Protein AF-A0A933FZ50-F1 (afdb_monomer_lite)

Foldseek 3Di:
DVVVLVVVVVVCVVPVLDDDDDADDADDDDDPDPQVVVLVVVPDDDDPDPVVCVDPVNVCCVLRVDHSGPVDDPVNVLLVVLSVLLSCLLRPDPVPPLDDPVSNVVSNVLSVCCSVVVPSPPSPVSVVSCVVSVRDDCSRPPD

Sequence (143 aa):
LEQDIQYIKKIKQINPDSEIILYVYSPVFFEDAQLFEAAKAHGFSYPKTLDEWLEPHWLKHDLRKKPVTPWLKLKHIKRIKDFERVLNAYFPTNSDLKLTSRHKCIMKLLSYWRYKLSIYLAPYEIALYHRYIRYRQPEIEGF

Secondary structure (DSSP, 8-state):
-HHHHHHHHHHHHH-TT------PPPP---TT-HHHHHHHHTT----SSHHHHTSHHHHHHHTTSS---TTS-HHHHHHHHHHHHHHHHHS--SS-TT--HHHHHHHHHHHHHHHHHT--S--HHHHHHHHHTT---HHHH--

pLDDT: mean 85.75, std 9.67, range [54.53, 97.0]

Radius of gyration: 17.35 Å; chains: 1; bounding box: 34×33×49 Å

Structure (mmCIF, N/CA/C/O backbone):
data_AF-A0A933FZ50-F1
#
_entry.id   AF-A0A933FZ50-F1
#
loop_
_atom_site.group_PDB
_atom_site.id
_atom_site.type_symbol
_atom_site.label_atom_id
_atom_site.label_alt_id
_atom_site.label_comp_id
_atom_site.label_asym_id
_atom_site.label_entity_id
_atom_site.label_seq_id
_atom_site.pdbx_PDB_ins_code
_atom_site.Cartn_x
_atom_site.Cartn_y
_atom_site.Cartn_z
_atom_site.occupancy
_atom_site.B_iso_or_equiv
_atom_site.auth_seq_id
_atom_site.auth_comp_id
_atom_site.auth_asym_id
_atom_site.auth_atom_id
_atom_site.pdbx_PDB_model_num
ATOM 1 N N . LEU A 1 1 ? -1.258 11.790 -7.442 1.00 87.88 1 LEU A N 1
ATOM 2 C CA . LEU A 1 1 ? -0.845 11.111 -6.191 1.00 87.88 1 LEU A CA 1
ATOM 3 C C . LEU A 1 1 ? -1.624 11.584 -4.970 1.00 87.88 1 LEU A C 1
ATOM 5 O O . LEU A 1 1 ? -2.366 10.789 -4.422 1.00 87.88 1 LEU A O 1
ATOM 9 N N . GLU A 1 2 ? -1.474 12.829 -4.500 1.00 90.94 2 GLU A N 1
ATOM 10 C CA . GLU A 1 2 ? -2.198 13.262 -3.283 1.00 90.94 2 GLU A CA 1
ATOM 11 C C . GLU A 1 2 ? -3.726 13.264 -3.485 1.00 90.94 2 GLU A C 1
ATOM 13 O O . GLU A 1 2 ? -4.459 12.830 -2.601 1.00 90.94 2 GLU A O 1
ATOM 18 N N . GLN A 1 3 ? -4.199 13.637 -4.679 1.00 93.75 3 GLN A N 1
ATOM 19 C CA . GLN A 1 3 ? -5.605 13.480 -5.075 1.00 93.75 3 GLN A CA 1
ATOM 20 C C . GLN A 1 3 ? -6.061 12.011 -5.019 1.00 93.75 3 GLN A C 1
ATOM 22 O O . GLN A 1 3 ? -7.113 11.726 -4.455 1.00 93.75 3 GLN A O 1
ATOM 27 N N . ASP A 1 4 ? -5.248 11.073 -5.517 1.00 93.38 4 ASP A N 1
ATOM 28 C CA . ASP A 1 4 ? -5.554 9.634 -5.484 1.00 93.38 4 ASP A CA 1
ATOM 29 C C . ASP A 1 4 ? -5.629 9.110 -4.044 1.00 93.38 4 ASP A C 1
ATOM 31 O O . ASP A 1 4 ? -6.553 8.387 -3.684 1.00 93.38 4 ASP A O 1
ATOM 35 N N . ILE A 1 5 ? -4.698 9.532 -3.180 1.00 94.69 5 ILE A N 1
ATOM 36 C CA . ILE A 1 5 ? -4.713 9.202 -1.749 1.00 94.69 5 ILE A CA 1
ATOM 37 C C . ILE A 1 5 ? -5.996 9.725 -1.092 1.00 94.69 5 ILE A C 1
ATOM 39 O O . ILE A 1 5 ? -6.646 8.995 -0.344 1.00 94.69 5 ILE A O 1
ATOM 43 N N . GLN A 1 6 ? -6.387 10.973 -1.362 1.00 95.69 6 GLN A N 1
ATOM 44 C CA . GLN A 1 6 ? -7.631 11.541 -0.836 1.00 95.69 6 GLN A CA 1
ATOM 45 C C . GLN A 1 6 ? -8.861 10.783 -1.342 1.00 95.69 6 GLN A C 1
ATOM 47 O O . GLN A 1 6 ? -9.773 10.510 -0.560 1.00 95.69 6 GLN A O 1
ATOM 52 N N . TYR A 1 7 ? -8.865 10.397 -2.616 1.00 96.19 7 TYR A N 1
ATOM 53 C CA . TYR A 1 7 ? -9.927 9.591 -3.201 1.00 96.19 7 TYR A CA 1
ATOM 54 C C . TYR A 1 7 ? -10.037 8.224 -2.516 1.00 96.19 7 TYR A C 1
ATOM 56 O O . TYR A 1 7 ? -11.121 7.850 -2.075 1.00 96.19 7 TYR A O 1
ATOM 64 N N . ILE A 1 8 ? -8.918 7.527 -2.300 1.00 96.00 8 ILE A N 1
ATOM 65 C CA . ILE A 1 8 ? -8.886 6.257 -1.558 1.00 96.00 8 ILE A CA 1
ATOM 66 C C . ILE A 1 8 ? -9.435 6.438 -0.138 1.00 96.00 8 ILE A C 1
ATOM 68 O O . ILE A 1 8 ? -10.252 5.638 0.319 1.00 96.00 8 ILE A O 1
ATOM 72 N N . LYS A 1 9 ? -9.051 7.516 0.561 1.00 95.50 9 LYS A N 1
ATOM 73 C CA . LYS A 1 9 ? -9.598 7.820 1.894 1.00 95.50 9 LYS A CA 1
ATOM 74 C C . LYS A 1 9 ? -11.107 8.047 1.857 1.00 95.50 9 LYS A C 1
ATOM 76 O O . LYS A 1 9 ? -11.792 7.589 2.766 1.00 95.50 9 LYS A O 1
ATOM 81 N N . LYS A 1 10 ? -11.620 8.723 0.824 1.00 96.81 10 LYS A N 1
ATOM 82 C CA . LYS A 1 10 ? -13.060 8.926 0.614 1.00 96.81 10 LYS A CA 1
ATOM 83 C C . LYS A 1 10 ? -13.778 7.591 0.411 1.00 96.81 10 LYS A C 1
ATOM 85 O O . LYS A 1 10 ? -14.787 7.354 1.065 1.00 96.81 10 LYS A O 1
ATOM 90 N N . ILE A 1 11 ? -13.236 6.694 -0.416 1.00 96.44 11 ILE A N 1
ATOM 91 C CA . ILE A 1 11 ? -13.794 5.344 -0.600 1.00 96.44 11 ILE A CA 1
ATOM 92 C C . ILE A 1 11 ? -13.841 4.590 0.731 1.00 96.44 11 ILE A C 1
ATOM 94 O O . ILE A 1 11 ? -14.889 4.069 1.097 1.00 96.44 11 ILE A O 1
ATOM 98 N N . LYS A 1 12 ? -12.757 4.620 1.511 1.00 95.50 12 LYS A N 1
ATOM 99 C CA . LYS A 1 12 ? -12.701 3.993 2.840 1.00 95.50 12 LYS A CA 1
ATOM 100 C C . LYS A 1 12 ? -13.628 4.624 3.882 1.00 95.50 12 LYS A C 1
ATOM 102 O O . LYS A 1 12 ? -13.981 3.963 4.851 1.00 95.50 12 LYS A O 1
ATOM 107 N N . GLN A 1 13 ? -13.998 5.893 3.723 1.00 95.44 13 GLN A N 1
ATOM 108 C CA . GLN A 1 13 ? -15.021 6.530 4.556 1.00 95.44 13 GLN A CA 1
ATOM 109 C C . GLN A 1 13 ? -16.429 6.067 4.177 1.00 95.44 13 GLN A C 1
ATOM 111 O O . GLN A 1 13 ? -17.251 5.877 5.065 1.00 95.44 13 GLN A O 1
ATOM 116 N N . ILE A 1 14 ? -16.695 5.886 2.880 1.00 97.00 14 ILE A N 1
ATOM 117 C CA . ILE A 1 14 ? -17.986 5.407 2.368 1.00 97.00 14 ILE A CA 1
ATOM 118 C C . ILE A 1 14 ? -18.182 3.925 2.708 1.00 97.00 14 ILE A C 1
ATOM 120 O O . ILE A 1 14 ? -19.244 3.538 3.181 1.00 97.00 14 ILE A O 1
ATOM 124 N N . ASN A 1 15 ? -17.157 3.103 2.478 1.00 95.94 15 ASN A N 1
ATOM 125 C CA . ASN A 1 15 ? -17.165 1.677 2.765 1.00 95.94 15 ASN A CA 1
ATOM 126 C C . ASN A 1 15 ? -15.819 1.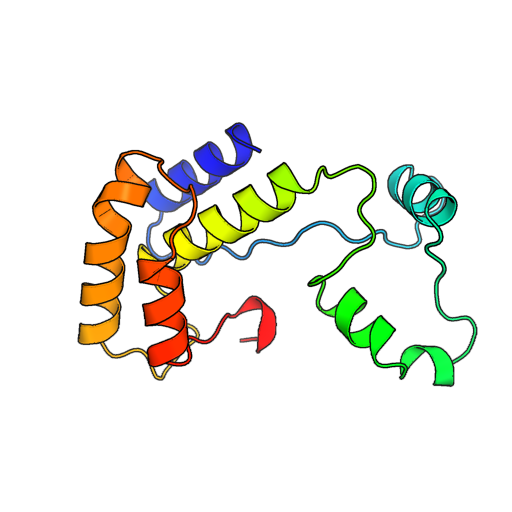256 3.395 1.00 95.94 15 ASN A C 1
ATOM 128 O O . ASN A 1 15 ? -14.849 1.017 2.664 1.00 95.94 15 ASN A O 1
ATOM 132 N N . PRO A 1 16 ? -15.728 1.151 4.733 1.00 92.75 16 PRO A N 1
ATOM 133 C CA . PRO A 1 16 ? -14.491 0.756 5.408 1.00 92.75 16 PRO A CA 1
ATOM 134 C C . PRO A 1 16 ? -14.068 -0.688 5.096 1.00 92.75 16 PRO A C 1
ATOM 136 O O . PRO A 1 16 ? -12.864 -0.972 5.104 1.00 92.75 16 PRO A O 1
ATOM 139 N N . ASP A 1 17 ? -15.028 -1.552 4.756 1.00 91.50 17 ASP A N 1
ATOM 140 C CA . ASP A 1 17 ? -14.823 -2.976 4.463 1.00 91.50 17 ASP A CA 1
ATOM 141 C C . ASP A 1 17 ? -14.320 -3.227 3.033 1.00 91.50 17 ASP A C 1
ATOM 143 O O . ASP A 1 17 ? -13.896 -4.335 2.713 1.00 91.50 17 ASP A O 1
ATOM 147 N N . SER A 1 18 ? -14.320 -2.201 2.173 1.00 92.56 18 SER A N 1
ATOM 148 C CA . SER A 1 18 ? -13.777 -2.295 0.811 1.00 92.56 18 SER A CA 1
ATOM 149 C C . SER A 1 18 ? -12.293 -2.660 0.823 1.00 92.56 18 SER A C 1
ATOM 151 O O . SER A 1 18 ? -11.510 -2.045 1.540 1.00 92.56 18 SER A O 1
ATOM 153 N N . GLU A 1 19 ? -11.857 -3.619 0.016 1.00 90.56 19 GLU A N 1
ATOM 154 C CA . GLU A 1 19 ? -10.432 -3.918 -0.122 1.00 90.56 19 GLU A CA 1
ATOM 155 C C . GLU A 1 19 ? -9.819 -3.053 -1.227 1.00 90.56 19 GLU A C 1
ATOM 157 O O . GLU A 1 19 ? -10.361 -2.951 -2.326 1.00 90.56 19 GLU A O 1
ATOM 162 N N . ILE A 1 20 ? -8.711 -2.376 -0.919 1.00 91.06 20 ILE A N 1
ATOM 163 C CA . ILE A 1 20 ? -8.035 -1.479 -1.858 1.00 91.06 20 ILE A CA 1
ATOM 164 C C . ILE A 1 20 ? -6.704 -2.108 -2.221 1.00 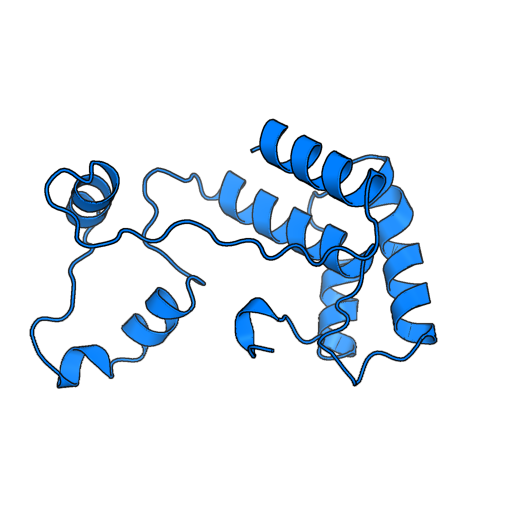91.06 20 ILE A C 1
ATOM 166 O O . ILE A 1 20 ? -5.821 -2.210 -1.373 1.00 91.06 20 ILE A O 1
ATOM 170 N N . ILE A 1 21 ? -6.563 -2.480 -3.489 1.00 87.62 21 ILE A N 1
ATOM 171 C CA . ILE A 1 21 ? -5.324 -3.024 -4.031 1.00 87.62 21 ILE A CA 1
ATOM 172 C C . ILE A 1 21 ? -4.689 -1.978 -4.940 1.00 87.62 21 ILE A C 1
ATOM 174 O O . ILE A 1 21 ? -5.332 -1.445 -5.846 1.00 87.62 21 ILE A O 1
ATOM 178 N N . LEU A 1 22 ? -3.424 -1.656 -4.675 1.00 87.00 22 LEU A N 1
ATOM 179 C 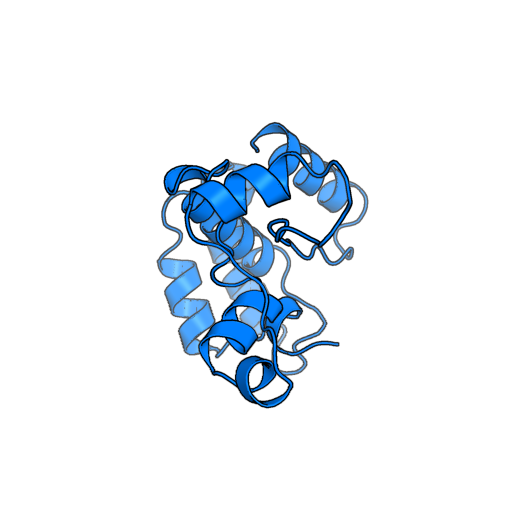CA . LEU A 1 22 ? -2.699 -0.618 -5.392 1.00 87.00 22 LEU A CA 1
ATOM 180 C C . LEU A 1 22 ? -1.755 -1.246 -6.407 1.00 87.00 22 LEU A C 1
ATOM 182 O O . LEU A 1 22 ? -0.787 -1.914 -6.056 1.00 87.00 22 LEU A O 1
ATOM 186 N N . TYR A 1 23 ? -2.000 -0.962 -7.682 1.00 80.62 23 TYR A N 1
ATOM 187 C CA . TYR A 1 23 ? -1.095 -1.339 -8.756 1.00 80.62 23 TYR A CA 1
ATOM 188 C C . TYR A 1 23 ? -0.468 -0.096 -9.368 1.00 80.62 23 TYR A C 1
ATOM 190 O O . TYR A 1 23 ? -1.154 0.848 -9.757 1.00 80.62 23 TYR A O 1
ATOM 198 N N . VAL A 1 24 ? 0.857 -0.113 -9.491 1.00 79.12 24 VAL A N 1
ATOM 199 C CA . VAL A 1 24 ? 1.544 0.817 -10.382 1.00 79.12 24 VAL A CA 1
ATOM 200 C C . VAL A 1 24 ? 1.427 0.250 -11.789 1.00 79.12 24 VAL A C 1
ATOM 202 O O . VAL A 1 24 ? 1.775 -0.909 -12.019 1.00 79.12 24 VAL A O 1
ATOM 205 N N . TYR A 1 25 ? 0.911 1.061 -12.711 1.00 74.56 25 TYR A N 1
ATOM 206 C CA . TYR A 1 25 ? 0.768 0.669 -14.107 1.00 74.56 25 TYR A CA 1
ATOM 207 C C . TYR A 1 25 ? 2.116 0.211 -14.675 1.00 74.56 25 TYR A C 1
ATOM 209 O O . TYR A 1 25 ? 3.106 0.943 -14.600 1.00 74.56 25 TYR A O 1
ATOM 217 N N . SER A 1 26 ? 2.127 -0.998 -15.232 1.00 68.19 26 SER A N 1
ATOM 218 C CA . SER A 1 26 ? 3.240 -1.522 -16.016 1.00 68.19 26 SER A CA 1
ATOM 219 C C . SER A 1 26 ? 2.900 -1.333 -17.491 1.00 68.19 26 SER A C 1
ATOM 221 O O . SER A 1 26 ? 1.735 -1.530 -17.846 1.00 68.19 26 SER A O 1
ATOM 223 N N . PRO A 1 27 ? 3.857 -0.938 -18.345 1.00 67.69 27 PRO A N 1
ATOM 224 C CA . PRO A 1 27 ? 3.580 -0.751 -19.760 1.00 67.69 27 PRO A CA 1
ATOM 225 C C . PRO A 1 27 ? 3.024 -2.052 -20.356 1.00 67.69 27 PRO A C 1
ATOM 227 O O . PRO A 1 27 ? 3.520 -3.144 -20.065 1.00 67.69 27 PRO A O 1
ATOM 230 N N . VAL A 1 28 ? 1.967 -1.913 -21.155 1.00 67.25 28 VAL A N 1
ATOM 231 C CA . VAL A 1 28 ? 1.330 -2.987 -21.925 1.00 67.25 28 VAL A CA 1
ATOM 232 C C . VAL A 1 28 ? 1.629 -2.738 -23.402 1.00 67.25 28 VAL A C 1
ATOM 234 O O . VAL A 1 28 ? 1.731 -1.581 -23.817 1.00 67.25 28 VAL A O 1
ATOM 237 N N . PHE A 1 29 ? 1.777 -3.808 -24.183 1.00 63.94 29 PHE A N 1
ATOM 238 C CA . PHE A 1 29 ? 1.971 -3.727 -25.626 1.00 63.94 29 PHE A CA 1
ATOM 239 C C . PHE A 1 29 ? 0.681 -3.219 -26.282 1.00 63.94 29 PHE A C 1
ATOM 241 O O . PHE A 1 29 ? -0.254 -3.981 -26.508 1.00 63.94 29 PHE A O 1
ATOM 248 N N . PHE A 1 30 ? 0.620 -1.915 -26.529 1.00 69.56 30 PHE A N 1
ATOM 249 C CA . PHE A 1 30 ? -0.432 -1.268 -27.302 1.00 69.56 30 PHE A CA 1
ATOM 250 C C . PHE A 1 30 ? 0.227 -0.364 -28.338 1.00 69.56 30 PHE A C 1
ATOM 252 O O . PHE A 1 30 ? 1.121 0.421 -28.003 1.00 69.56 30 PHE A O 1
ATOM 259 N N . GLU A 1 31 ? -0.214 -0.495 -29.587 1.00 54.53 31 GLU A N 1
ATOM 260 C CA . GLU A 1 31 ? 0.102 0.442 -30.664 1.00 54.53 31 GLU A CA 1
ATOM 261 C C . GLU A 1 31 ? -0.385 1.830 -30.194 1.00 54.53 31 GLU A C 1
ATOM 263 O O . GLU A 1 31 ? -1.520 1.964 -29.748 1.00 54.53 31 GLU A O 1
ATOM 268 N N . ASP A 1 32 ? 0.510 2.820 -30.141 1.00 59.19 32 ASP A N 1
ATOM 269 C CA . ASP A 1 32 ? 0.309 4.188 -29.606 1.00 59.19 32 ASP A CA 1
ATOM 270 C C . ASP A 1 32 ? 0.379 4.412 -28.080 1.00 59.19 32 ASP A C 1
ATOM 272 O O . ASP A 1 32 ? 0.128 5.521 -27.588 1.00 59.19 32 ASP A O 1
ATOM 276 N N . ALA A 1 33 ? 0.815 3.431 -27.285 1.00 72.00 33 ALA A N 1
ATOM 277 C CA . ALA A 1 33 ? 1.040 3.671 -25.860 1.00 72.00 33 ALA A CA 1
ATOM 278 C C . ALA A 1 33 ? 2.294 4.543 -25.618 1.00 72.00 33 ALA A C 1
ATOM 280 O O . ALA A 1 33 ? 3.410 4.037 -25.522 1.00 72.00 33 ALA A O 1
ATOM 281 N N . GLN A 1 34 ? 2.120 5.856 -25.405 1.00 78.44 34 GLN A N 1
ATOM 282 C CA . GLN A 1 34 ? 3.205 6.783 -25.011 1.00 78.44 34 GLN A CA 1
ATOM 283 C C . GLN A 1 34 ? 4.049 6.255 -23.835 1.00 78.44 34 GLN A C 1
ATOM 285 O O . GLN A 1 34 ? 5.264 6.440 -23.782 1.00 78.44 34 GLN A O 1
ATOM 290 N N . LEU A 1 35 ? 3.406 5.562 -22.889 1.00 77.31 35 LEU A N 1
ATOM 291 C CA . LEU A 1 35 ? 4.067 4.935 -21.744 1.00 77.31 35 LEU A CA 1
ATOM 292 C C . LEU A 1 35 ? 4.940 3.739 -22.151 1.00 77.31 35 LEU A C 1
ATOM 294 O O . LEU A 1 35 ? 5.979 3.509 -21.539 1.00 77.31 35 LEU A O 1
ATOM 298 N N . PHE A 1 36 ? 4.550 2.990 -23.182 1.00 79.06 36 PHE A N 1
ATOM 299 C CA . PHE A 1 36 ? 5.353 1.890 -23.710 1.00 79.06 36 PHE A CA 1
ATOM 300 C C . PHE A 1 36 ? 6.605 2.409 -24.419 1.00 79.06 36 PHE A C 1
ATOM 302 O O . PHE A 1 36 ? 7.698 1.922 -24.140 1.00 79.06 36 PHE A O 1
ATOM 309 N N . GLU A 1 37 ? 6.475 3.449 -25.242 1.00 82.12 37 GLU A N 1
ATOM 310 C CA . GLU A 1 37 ? 7.628 4.080 -25.897 1.00 82.12 37 GLU A CA 1
ATOM 311 C C . GLU A 1 37 ? 8.585 4.720 -24.883 1.00 82.12 37 GLU A C 1
ATOM 313 O O . GLU A 1 37 ? 9.799 4.526 -24.960 1.00 82.12 37 GLU A O 1
ATOM 318 N N . ALA A 1 38 ? 8.056 5.383 -23.848 1.00 82.44 38 ALA A N 1
ATOM 319 C CA . ALA A 1 38 ? 8.874 5.882 -22.745 1.00 82.44 38 ALA A CA 1
ATOM 320 C C . ALA A 1 38 ? 9.613 4.746 -22.017 1.00 82.44 38 ALA A C 1
ATOM 322 O O . ALA A 1 38 ? 10.791 4.885 -21.687 1.00 82.44 38 ALA A O 1
ATOM 323 N N . ALA A 1 39 ? 8.952 3.612 -21.774 1.00 82.62 39 ALA A N 1
ATOM 324 C CA . ALA A 1 39 ? 9.595 2.453 -21.165 1.00 82.62 39 ALA A CA 1
ATOM 325 C C . ALA A 1 39 ? 10.706 1.884 -22.065 1.00 82.62 39 ALA A C 1
ATOM 327 O O . ALA A 1 39 ? 11.805 1.633 -21.565 1.00 82.62 39 ALA A O 1
ATOM 328 N N . LYS A 1 40 ? 10.464 1.732 -23.377 1.00 82.56 40 LYS A N 1
ATOM 329 C CA . LYS A 1 40 ? 11.477 1.282 -24.351 1.00 82.56 40 LYS A CA 1
ATOM 330 C C . LYS A 1 40 ? 12.699 2.186 -24.376 1.00 82.56 40 LYS A C 1
ATOM 332 O O . LYS A 1 40 ? 13.820 1.689 -24.318 1.00 82.56 40 LYS A O 1
ATOM 337 N N . ALA A 1 41 ? 12.493 3.504 -24.396 1.00 85.12 41 ALA A N 1
ATOM 338 C CA . ALA A 1 41 ? 13.577 4.485 -24.356 1.00 85.12 41 ALA A CA 1
ATOM 339 C C . ALA A 1 41 ? 14.448 4.351 -23.092 1.00 85.12 41 ALA A C 1
ATOM 341 O O . ALA A 1 41 ? 15.629 4.689 -23.105 1.00 85.12 41 ALA A O 1
ATOM 342 N N . HIS A 1 42 ? 13.881 3.810 -22.012 1.00 81.62 42 HIS A N 1
ATOM 343 C CA . HIS A 1 42 ? 14.573 3.497 -20.764 1.00 81.62 42 HIS A CA 1
ATOM 344 C C . HIS A 1 42 ? 15.054 2.035 -20.659 1.00 81.62 42 HIS A C 1
ATOM 346 O O . HIS A 1 42 ? 15.409 1.587 -19.567 1.00 81.62 42 HIS A O 1
ATOM 352 N N . GLY A 1 43 ? 15.100 1.301 -21.776 1.00 83.62 43 GLY A N 1
ATOM 353 C CA . GLY A 1 43 ? 15.654 -0.053 -21.860 1.00 83.62 43 GLY A CA 1
ATOM 354 C C . GLY A 1 43 ? 14.659 -1.183 -21.591 1.00 83.62 43 GLY A C 1
ATOM 355 O O . GLY A 1 43 ? 15.080 -2.315 -21.373 1.00 83.62 43 GLY A O 1
ATOM 356 N N . PHE A 1 44 ? 13.351 -0.910 -21.578 1.00 83.50 44 PHE A N 1
ATOM 357 C CA . PHE A 1 44 ? 12.336 -1.962 -21.500 1.00 83.50 44 PHE A CA 1
ATOM 358 C C . PHE A 1 44 ? 12.144 -2.661 -22.852 1.00 83.50 44 PHE A C 1
ATOM 360 O O . PHE A 1 44 ? 11.964 -2.017 -23.883 1.00 83.50 44 PHE A O 1
ATOM 367 N N . SER A 1 45 ? 12.092 -3.988 -22.847 1.00 83.38 45 SER A N 1
ATOM 368 C CA . SER A 1 45 ? 11.785 -4.794 -24.029 1.00 83.38 45 SER A CA 1
ATOM 369 C C . SER A 1 45 ? 11.128 -6.092 -23.600 1.00 83.38 45 SER A C 1
ATOM 371 O O . SER A 1 45 ? 11.633 -6.717 -22.676 1.00 83.38 45 SER A O 1
ATOM 373 N N . TYR A 1 46 ? 10.053 -6.505 -24.273 1.00 84.88 46 TYR A N 1
ATOM 374 C CA . TYR A 1 46 ? 9.388 -7.785 -24.007 1.00 84.88 46 TYR A CA 1
ATOM 375 C C . TYR A 1 46 ? 10.256 -8.991 -24.402 1.00 84.88 46 TYR A C 1
ATOM 377 O O . TYR A 1 46 ? 11.110 -8.839 -25.284 1.00 84.88 46 TYR A O 1
ATOM 385 N N . PRO A 1 47 ? 10.016 -10.179 -23.807 1.00 88.25 47 PRO A N 1
ATOM 386 C CA . PRO A 1 47 ? 10.641 -11.422 -24.239 1.00 88.25 47 PRO A CA 1
ATOM 387 C C . PRO A 1 47 ? 10.292 -11.715 -25.689 1.00 88.25 47 PRO A C 1
ATOM 389 O O . PRO A 1 47 ? 9.156 -11.500 -26.122 1.00 88.25 47 PRO A O 1
ATOM 392 N N . LYS A 1 48 ? 11.255 -12.255 -26.425 1.00 89.06 48 LYS A N 1
ATOM 393 C CA . LYS A 1 48 ? 11.067 -12.702 -27.808 1.00 89.06 48 LYS A CA 1
ATOM 394 C C . LYS A 1 48 ? 10.822 -14.203 -27.904 1.00 89.06 48 LYS A C 1
ATOM 396 O O . LYS A 1 48 ? 10.251 -14.658 -28.892 1.00 89.06 48 LYS A O 1
ATOM 401 N N . THR A 1 49 ? 11.240 -14.964 -26.896 1.00 91.56 49 THR A N 1
ATOM 402 C CA . THR A 1 49 ? 11.144 -16.428 -26.857 1.00 91.56 49 THR A CA 1
ATOM 403 C C . THR A 1 49 ? 10.410 -16.904 -25.607 1.00 91.56 49 THR A C 1
ATOM 405 O O . THR A 1 49 ? 10.321 -16.178 -24.620 1.00 91.56 49 THR A O 1
ATOM 408 N N . LEU A 1 50 ? 9.870 -18.129 -25.645 1.00 88.81 50 LEU A N 1
ATOM 409 C CA . LEU A 1 50 ? 9.191 -18.747 -24.496 1.00 88.81 50 LEU A CA 1
ATOM 410 C C . LEU A 1 50 ? 10.122 -18.902 -23.287 1.00 88.81 50 LEU A C 1
ATOM 412 O O . LEU A 1 50 ? 9.693 -18.659 -22.164 1.00 88.81 50 LEU A O 1
ATOM 416 N N . ASP A 1 51 ? 11.389 -19.242 -23.515 1.00 89.44 51 ASP A N 1
ATOM 417 C CA . ASP A 1 51 ? 12.367 -19.415 -22.439 1.00 89.44 51 ASP A CA 1
ATOM 418 C C . ASP A 1 51 ? 12.668 -18.094 -21.718 1.00 89.44 51 ASP A C 1
ATOM 420 O O . ASP A 1 51 ? 12.766 -18.065 -20.492 1.00 89.44 51 ASP A O 1
ATOM 424 N N . GLU A 1 52 ? 12.719 -16.975 -22.448 1.00 88.12 52 GLU A N 1
ATOM 425 C CA . GLU A 1 52 ? 12.906 -15.643 -21.856 1.00 88.12 52 GLU A CA 1
ATOM 426 C C . GLU A 1 52 ? 11.745 -15.249 -20.919 1.00 88.12 52 GLU A C 1
ATOM 428 O O . GLU A 1 52 ? 11.960 -14.536 -19.936 1.00 88.12 52 GLU A O 1
ATOM 433 N N . TRP A 1 53 ? 10.519 -15.743 -21.156 1.00 86.50 53 TRP A N 1
ATOM 434 C CA . TRP A 1 53 ? 9.387 -15.527 -20.238 1.00 86.50 53 TRP A CA 1
ATOM 435 C C . TRP A 1 53 ? 9.574 -16.224 -18.884 1.00 86.50 53 TRP A C 1
ATOM 437 O O . TRP A 1 53 ? 8.993 -15.788 -17.889 1.00 86.50 53 TRP A O 1
ATOM 447 N N . LEU A 1 54 ? 10.386 -17.283 -18.826 1.00 87.56 54 LEU A N 1
ATOM 448 C CA . LEU A 1 54 ? 10.678 -18.021 -17.594 1.00 87.56 54 LEU A CA 1
ATOM 449 C C . LEU A 1 54 ? 11.765 -17.344 -16.749 1.00 87.56 54 LEU A C 1
ATOM 451 O O . LEU A 1 54 ? 12.020 -17.759 -15.614 1.00 87.56 54 LEU A O 1
ATOM 455 N N . GLU A 1 55 ? 12.413 -16.297 -17.264 1.00 87.12 55 GLU A N 1
ATOM 456 C CA . GLU A 1 55 ? 13.490 -15.644 -16.541 1.00 87.12 55 GLU A CA 1
ATOM 457 C C . GLU A 1 55 ? 13.001 -14.944 -15.253 1.00 87.12 55 GLU A C 1
ATOM 459 O O . GLU A 1 55 ? 11.974 -14.254 -15.241 1.00 87.12 55 GLU A O 1
ATOM 464 N N . PRO A 1 56 ? 13.774 -14.997 -14.146 1.00 82.69 56 PRO A N 1
ATOM 465 C CA . PRO A 1 56 ? 13.362 -14.420 -12.861 1.00 82.69 56 PRO A CA 1
ATOM 466 C C . PRO A 1 56 ? 13.090 -12.910 -12.886 1.00 82.69 56 PRO A C 1
ATOM 468 O O . PRO A 1 56 ? 12.449 -12.370 -11.976 1.00 82.69 56 PRO A O 1
ATOM 471 N N . HIS A 1 57 ? 13.645 -12.197 -13.868 1.00 78.19 57 HIS A N 1
ATOM 472 C CA . HIS A 1 57 ? 13.422 -10.767 -14.023 1.00 78.19 57 HIS A CA 1
ATOM 473 C C . HIS A 1 57 ? 12.004 -10.473 -14.547 1.00 78.19 57 HIS A C 1
ATOM 475 O O . HIS A 1 57 ? 11.377 -9.531 -14.054 1.00 78.19 57 HIS A O 1
ATOM 481 N N . TRP A 1 58 ? 11.461 -11.330 -15.421 1.00 80.12 58 TRP A N 1
ATOM 482 C CA . TRP A 1 58 ? 10.089 -11.234 -15.922 1.00 80.12 58 TRP A CA 1
ATOM 483 C C . TRP A 1 58 ? 9.051 -11.507 -14.854 1.00 80.12 58 TRP A C 1
ATOM 485 O O . TRP A 1 58 ? 8.124 -10.714 -14.710 1.00 80.12 58 TRP A O 1
ATOM 495 N N . LEU A 1 59 ? 9.270 -12.508 -13.999 1.00 75.31 59 LEU A N 1
ATOM 496 C CA . LEU A 1 59 ? 8.393 -12.761 -12.852 1.00 75.31 59 LEU A CA 1
ATOM 497 C C . LEU A 1 59 ? 8.238 -11.516 -11.958 1.00 75.31 59 LEU A C 1
ATOM 499 O O . LEU A 1 59 ? 7.154 -11.192 -11.485 1.00 75.31 59 LEU A O 1
ATOM 503 N N . LYS A 1 60 ? 9.322 -10.766 -11.725 1.00 74.44 60 LYS A N 1
ATOM 504 C CA . LYS A 1 60 ? 9.276 -9.537 -10.907 1.00 74.44 60 LYS A CA 1
ATOM 505 C C . LYS A 1 60 ? 8.550 -8.384 -11.603 1.00 74.44 60 LYS A C 1
ATOM 507 O O . LYS A 1 60 ? 7.982 -7.533 -10.907 1.00 74.44 60 LYS A O 1
ATOM 512 N N . HIS A 1 61 ? 8.631 -8.329 -12.931 1.00 75.38 61 HIS A N 1
ATOM 513 C CA . HIS A 1 61 ? 7.917 -7.358 -13.751 1.00 75.38 61 HIS A CA 1
ATOM 514 C C . HIS A 1 61 ? 6.416 -7.670 -13.792 1.00 75.38 61 HIS A C 1
ATOM 516 O O . HIS A 1 61 ? 5.611 -6.773 -13.552 1.00 75.38 61 HIS A O 1
ATOM 522 N N . ASP A 1 62 ? 6.053 -8.936 -14.000 1.00 74.31 62 ASP A N 1
ATOM 523 C CA . ASP A 1 62 ? 4.671 -9.419 -14.019 1.00 74.31 62 ASP A CA 1
ATOM 524 C C . ASP A 1 62 ? 3.973 -9.217 -12.666 1.00 74.31 62 ASP A C 1
ATOM 526 O O . ASP A 1 62 ? 2.884 -8.653 -12.595 1.00 74.31 62 ASP A O 1
ATOM 530 N N . LEU A 1 63 ? 4.684 -9.486 -11.563 1.00 71.31 63 LEU A N 1
ATOM 531 C CA . LEU A 1 63 ? 4.235 -9.160 -10.202 1.00 71.31 63 LEU A CA 1
ATOM 532 C C . LEU A 1 63 ? 4.202 -7.647 -9.899 1.00 71.31 63 LEU A C 1
ATOM 534 O O . LEU A 1 63 ? 3.948 -7.254 -8.760 1.00 71.31 63 LEU A O 1
ATOM 538 N N . ARG A 1 64 ? 4.527 -6.779 -10.870 1.00 73.75 64 ARG A N 1
ATOM 539 C CA . ARG A 1 64 ? 4.501 -5.303 -10.780 1.00 73.75 64 ARG A CA 1
ATOM 540 C C . ARG A 1 64 ? 5.260 -4.728 -9.576 1.00 73.75 64 ARG A C 1
ATOM 542 O O . ARG A 1 64 ? 4.984 -3.620 -9.118 1.00 73.75 64 ARG A O 1
ATOM 549 N N . LYS A 1 65 ? 6.272 -5.443 -9.066 1.00 66.94 65 LYS A N 1
ATOM 550 C CA . LYS A 1 65 ? 7.066 -5.015 -7.893 1.00 66.94 65 LYS A CA 1
ATOM 551 C C . LYS A 1 65 ? 8.208 -4.068 -8.250 1.00 66.94 65 LYS A C 1
ATOM 553 O O . LYS A 1 65 ? 8.629 -3.263 -7.408 1.00 66.94 65 LYS A O 1
ATOM 558 N N . LYS A 1 66 ? 8.733 -4.195 -9.472 1.00 67.31 66 LYS A N 1
ATOM 559 C CA . LYS A 1 66 ? 9.795 -3.350 -10.040 1.00 67.31 66 LYS A CA 1
ATOM 560 C C . LYS A 1 66 ? 9.512 -3.001 -11.512 1.00 67.31 66 LYS A C 1
ATOM 562 O O . LYS A 1 66 ? 10.320 -3.352 -12.369 1.00 67.31 66 LYS A O 1
ATOM 567 N N . PRO A 1 67 ? 8.376 -2.360 -11.827 1.00 67.25 67 PRO A N 1
ATOM 568 C CA . PRO A 1 67 ? 8.099 -1.976 -13.201 1.00 67.25 67 PRO A CA 1
ATOM 569 C C . PRO A 1 67 ? 9.069 -0.866 -13.638 1.00 67.25 67 PRO A C 1
ATOM 571 O O . PRO A 1 67 ? 9.454 -0.006 -12.837 1.00 67.25 67 PRO A O 1
ATOM 574 N N . VAL A 1 68 ? 9.478 -0.891 -14.908 1.00 70.69 68 VAL A N 1
ATOM 575 C CA . VAL A 1 68 ? 10.248 0.198 -15.523 1.00 70.69 68 VAL A CA 1
ATOM 576 C C . VAL A 1 68 ? 9.272 1.345 -15.778 1.00 70.69 68 VAL A C 1
ATOM 578 O O . VAL A 1 68 ? 8.594 1.386 -16.798 1.00 70.69 68 VAL A O 1
ATOM 581 N N . THR A 1 69 ? 9.148 2.247 -14.802 1.00 74.81 69 THR A N 1
ATOM 582 C CA . THR A 1 69 ? 8.191 3.367 -14.832 1.00 74.81 69 THR A CA 1
ATOM 583 C C . THR A 1 69 ? 8.924 4.708 -14.882 1.00 74.81 69 THR A C 1
ATOM 585 O O . THR A 1 69 ? 8.984 5.406 -13.864 1.00 74.81 69 THR A O 1
ATOM 588 N N . PRO A 1 70 ? 9.510 5.097 -16.026 1.00 76.00 70 PRO A N 1
ATOM 589 C CA . PRO A 1 70 ? 10.290 6.332 -16.136 1.00 76.00 70 PRO A CA 1
ATOM 590 C C . PRO A 1 70 ? 9.481 7.606 -15.854 1.00 76.00 70 PRO A C 1
ATOM 592 O O . PRO A 1 70 ? 10.028 8.604 -15.392 1.00 76.00 70 PRO A O 1
ATOM 595 N N . TRP A 1 71 ? 8.159 7.561 -16.027 1.00 77.62 71 TRP A N 1
ATOM 596 C CA . TRP A 1 71 ? 7.246 8.651 -15.667 1.00 77.62 71 TRP A CA 1
ATOM 597 C C . TRP A 1 71 ? 7.060 8.834 -14.150 1.00 77.62 71 TRP A C 1
ATOM 599 O O . TRP A 1 71 ? 6.541 9.862 -13.706 1.00 77.62 71 TRP A O 1
ATOM 609 N N . LEU A 1 72 ? 7.473 7.864 -13.323 1.00 81.38 72 LEU A N 1
ATOM 610 C CA . LEU A 1 72 ? 7.266 7.893 -11.879 1.00 81.38 72 LEU A CA 1
ATOM 611 C C . LEU A 1 72 ? 8.584 8.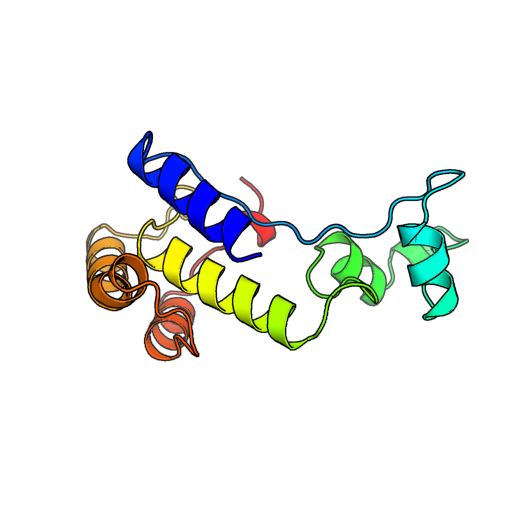111 -11.127 1.00 81.38 72 LEU A C 1
ATOM 613 O O . LEU A 1 72 ? 9.463 7.257 -11.070 1.00 81.38 72 LEU A O 1
ATOM 617 N N . LYS A 1 73 ? 8.698 9.264 -10.462 1.00 86.19 73 LYS A N 1
ATOM 618 C CA . LYS A 1 73 ? 9.860 9.586 -9.619 1.00 86.19 73 LYS A CA 1
ATOM 619 C C . LYS A 1 73 ? 9.967 8.597 -8.449 1.00 86.19 73 LYS A C 1
ATOM 621 O O . LYS A 1 73 ? 8.960 8.291 -7.810 1.00 86.19 73 LYS A O 1
ATOM 626 N N . LEU A 1 74 ? 11.189 8.205 -8.067 1.00 84.94 74 LEU A N 1
ATOM 627 C CA . LEU A 1 74 ? 11.448 7.302 -6.925 1.00 84.94 74 LEU A CA 1
ATOM 628 C C . LEU A 1 74 ? 10.752 7.752 -5.628 1.00 84.94 74 LEU A C 1
ATOM 630 O O . LEU A 1 74 ? 10.229 6.930 -4.875 1.00 84.94 74 LEU A O 1
ATOM 634 N N . LYS A 1 75 ? 10.679 9.069 -5.392 1.00 88.69 75 LYS A N 1
ATOM 635 C CA . LYS A 1 75 ? 9.961 9.649 -4.247 1.00 88.69 75 LYS A CA 1
ATOM 636 C C . LYS A 1 75 ? 8.464 9.312 -4.240 1.00 88.69 75 LYS A C 1
ATOM 638 O O . LYS A 1 75 ? 7.905 9.090 -3.172 1.00 88.69 75 LYS A O 1
ATOM 643 N N . HIS A 1 76 ? 7.823 9.242 -5.409 1.00 88.31 76 HIS A N 1
ATOM 644 C CA . HIS A 1 76 ? 6.409 8.886 -5.532 1.00 88.31 76 HIS A CA 1
ATOM 645 C C . HIS A 1 76 ? 6.205 7.391 -5.283 1.00 88.31 76 HIS A C 1
ATOM 647 O O . HIS A 1 76 ? 5.300 7.036 -4.541 1.00 88.31 76 HIS A O 1
ATOM 653 N N . ILE A 1 77 ? 7.089 6.529 -5.802 1.00 86.44 77 ILE A N 1
ATOM 654 C CA . ILE A 1 77 ? 7.056 5.083 -5.518 1.00 86.44 77 ILE A CA 1
ATOM 655 C C . ILE A 1 77 ? 7.165 4.836 -4.014 1.00 86.44 77 ILE A C 1
ATOM 657 O O . ILE A 1 77 ? 6.372 4.089 -3.444 1.00 86.44 77 ILE A O 1
ATOM 661 N N . LYS A 1 78 ? 8.129 5.488 -3.353 1.00 89.75 78 LYS A N 1
ATOM 662 C CA . LYS A 1 78 ? 8.299 5.379 -1.900 1.00 89.75 78 LYS A CA 1
ATOM 663 C C . LYS A 1 78 ? 7.048 5.852 -1.158 1.00 89.75 78 LYS A C 1
ATOM 665 O O . LYS A 1 78 ? 6.569 5.153 -0.275 1.00 89.75 78 LYS A O 1
ATOM 670 N N . ARG A 1 79 ? 6.490 6.997 -1.560 1.00 92.06 79 ARG A N 1
ATOM 671 C CA . ARG A 1 79 ? 5.263 7.554 -0.978 1.00 92.06 79 ARG A CA 1
ATOM 672 C C . ARG A 1 79 ? 4.064 6.614 -1.131 1.00 92.06 79 ARG A C 1
ATOM 674 O O . ARG A 1 79 ? 3.331 6.455 -0.164 1.00 92.06 79 ARG A O 1
ATOM 681 N N . ILE A 1 80 ? 3.892 5.984 -2.295 1.00 91.38 80 ILE A N 1
ATOM 682 C CA . ILE A 1 80 ? 2.834 4.991 -2.546 1.00 91.38 80 ILE A CA 1
ATOM 683 C C . ILE A 1 80 ? 3.013 3.786 -1.620 1.00 91.38 80 ILE A C 1
ATOM 685 O O . ILE A 1 80 ? 2.080 3.441 -0.909 1.00 91.38 80 ILE A O 1
ATOM 689 N N . LYS A 1 81 ? 4.220 3.207 -1.555 1.00 90.19 81 LYS A N 1
ATOM 690 C CA . LYS A 1 81 ? 4.517 2.046 -0.693 1.00 90.19 81 LYS A CA 1
ATOM 691 C C . LYS A 1 81 ? 4.327 2.343 0.792 1.00 90.19 81 LYS A C 1
ATOM 693 O O . LYS A 1 81 ? 3.858 1.497 1.550 1.00 90.19 81 LYS A O 1
ATOM 698 N N . ASP A 1 82 ? 4.722 3.532 1.233 1.00 94.00 82 ASP A N 1
ATOM 699 C CA . ASP A 1 82 ? 4.548 3.919 2.628 1.00 94.00 82 ASP A CA 1
ATOM 700 C C . ASP A 1 82 ? 3.069 4.202 2.951 1.00 94.00 82 ASP A C 1
ATOM 702 O O . ASP A 1 82 ? 2.595 3.817 4.020 1.00 94.00 82 ASP A O 1
ATOM 706 N N . PHE A 1 83 ? 2.323 4.812 2.023 1.00 94.88 83 PHE A N 1
ATOM 707 C CA . PHE A 1 83 ? 0.874 4.982 2.146 1.00 94.88 83 PHE A CA 1
ATOM 708 C C . PHE A 1 83 ? 0.146 3.636 2.200 1.00 94.88 83 PHE A C 1
ATOM 710 O O . PHE A 1 83 ? -0.630 3.413 3.123 1.00 94.88 83 PHE A O 1
ATOM 717 N N . GLU A 1 84 ? 0.441 2.730 1.269 1.00 92.94 84 GLU A N 1
ATOM 718 C CA . GLU A 1 84 ? -0.083 1.363 1.219 1.00 92.94 84 GLU A CA 1
ATOM 719 C C . GLU A 1 84 ? 0.138 0.633 2.544 1.00 92.94 84 GLU A C 1
ATOM 721 O O . GLU A 1 84 ? -0.782 0.045 3.105 1.00 92.94 84 GLU A O 1
ATOM 726 N N . ARG A 1 85 ? 1.344 0.739 3.112 1.00 93.56 85 ARG A N 1
ATOM 727 C CA . ARG A 1 85 ? 1.654 0.119 4.400 1.00 93.56 85 ARG A CA 1
ATOM 728 C C . ARG A 1 85 ? 0.794 0.672 5.536 1.00 93.56 85 ARG A C 1
ATOM 730 O O . ARG A 1 85 ? 0.318 -0.100 6.364 1.00 93.56 85 ARG A O 1
ATOM 737 N N . VAL A 1 86 ? 0.592 1.990 5.586 1.00 95.56 86 VAL A N 1
ATOM 738 C CA . VAL A 1 86 ? -0.289 2.620 6.584 1.00 95.56 86 VAL A CA 1
ATOM 739 C C . VAL A 1 86 ? -1.746 2.222 6.355 1.00 95.56 86 VAL A C 1
ATOM 741 O O . VAL A 1 86 ? -2.450 1.937 7.321 1.00 95.56 86 VAL A O 1
ATOM 744 N N . LEU A 1 87 ? -2.189 2.175 5.098 1.00 95.00 87 LEU A N 1
ATOM 745 C CA . LEU A 1 87 ? -3.540 1.781 4.717 1.00 95.00 87 LEU A CA 1
ATOM 746 C C . LEU A 1 87 ? -3.834 0.343 5.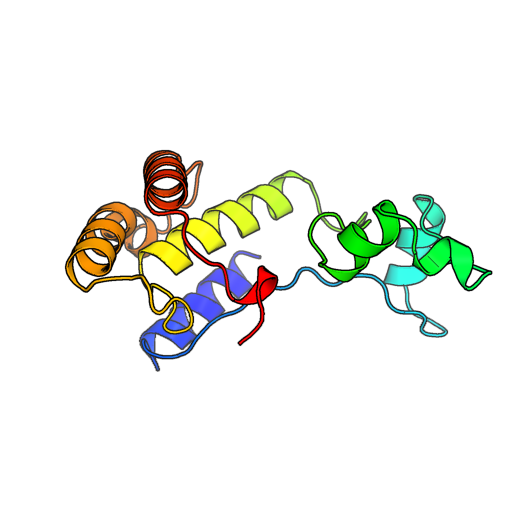153 1.00 95.00 87 LEU A C 1
ATOM 748 O O . LEU A 1 87 ? -4.828 0.124 5.837 1.00 95.00 87 LEU A O 1
ATOM 752 N N . ASN A 1 88 ? -2.937 -0.593 4.842 1.00 93.38 88 ASN A N 1
ATOM 753 C CA . ASN A 1 88 ? -3.052 -2.007 5.200 1.00 93.38 88 ASN A CA 1
ATOM 754 C C . ASN A 1 88 ? -2.989 -2.231 6.715 1.00 93.38 88 ASN A C 1
ATOM 756 O O . ASN A 1 88 ? -3.626 -3.136 7.234 1.00 93.38 88 ASN A O 1
ATOM 760 N N . ALA A 1 89 ? -2.270 -1.395 7.463 1.00 93.75 89 ALA A N 1
ATOM 761 C CA . ALA A 1 89 ? -2.283 -1.487 8.920 1.00 93.75 89 ALA A CA 1
ATOM 762 C C . ALA A 1 89 ? -3.573 -0.929 9.542 1.00 93.75 89 ALA A C 1
ATOM 764 O O . ALA A 1 89 ? -4.059 -1.459 10.541 1.00 93.75 89 ALA A O 1
ATOM 765 N N . TYR A 1 90 ? -4.130 0.140 8.967 1.00 95.19 90 TYR A N 1
ATOM 766 C CA . TYR A 1 90 ? -5.348 0.770 9.480 1.00 95.19 90 TYR A CA 1
ATOM 767 C C . TYR A 1 90 ? -6.613 -0.002 9.088 1.00 95.19 90 TYR A C 1
ATOM 769 O O . TYR A 1 90 ? -7.546 -0.120 9.887 1.00 95.19 90 TYR A O 1
ATOM 777 N N . PHE A 1 91 ? -6.607 -0.569 7.882 1.00 93.62 91 PHE A N 1
ATOM 778 C CA . PHE A 1 91 ? -7.607 -1.485 7.348 1.00 93.62 91 PHE A CA 1
ATOM 779 C C . PHE A 1 91 ? -6.934 -2.803 6.925 1.00 93.62 91 PHE A C 1
ATOM 781 O O . PHE A 1 91 ? -6.636 -2.978 5.742 1.00 93.62 91 PHE A O 1
ATOM 788 N N . PRO A 1 92 ? -6.683 -3.721 7.875 1.00 91.62 92 PRO A N 1
ATOM 789 C CA . PRO A 1 92 ? -6.080 -5.020 7.582 1.00 91.62 92 PRO A CA 1
ATOM 790 C C . PRO A 1 92 ? -6.885 -5.829 6.569 1.00 91.62 92 PRO A C 1
ATOM 792 O O . PRO A 1 92 ? -8.115 -5.843 6.635 1.00 91.62 92 PRO A O 1
ATOM 795 N N . THR A 1 93 ? -6.179 -6.532 5.679 1.00 87.00 93 THR A N 1
ATOM 796 C CA . THR A 1 93 ? -6.784 -7.419 4.676 1.00 87.00 93 THR A CA 1
ATOM 797 C C . THR A 1 93 ? -7.634 -8.510 5.331 1.00 87.00 93 THR A C 1
ATOM 799 O O . THR A 1 93 ? -7.336 -8.997 6.431 1.00 87.00 93 THR A O 1
ATOM 802 N N . ASN A 1 94 ? -8.699 -8.904 4.636 1.00 83.06 94 ASN A N 1
ATOM 803 C CA . ASN A 1 94 ? -9.489 -10.083 4.979 1.00 83.06 94 ASN A CA 1
ATOM 804 C C . ASN A 1 94 ? -8.966 -11.356 4.297 1.00 83.06 94 ASN A C 1
ATOM 806 O O . ASN A 1 94 ? -9.319 -12.449 4.729 1.00 83.06 94 ASN A O 1
ATOM 810 N N . SER A 1 95 ? -8.083 -11.215 3.305 1.00 82.81 95 SER A N 1
ATOM 811 C CA . SER A 1 95 ? -7.476 -12.322 2.559 1.00 82.81 95 SER A CA 1
ATOM 812 C C . SER A 1 95 ? -6.424 -13.084 3.382 1.00 82.81 95 SER A C 1
ATOM 814 O O . SER A 1 95 ? -6.139 -14.252 3.130 1.00 82.81 95 SER A O 1
ATOM 816 N N . ASP A 1 96 ? -5.866 -12.465 4.428 1.00 84.94 96 ASP A N 1
ATOM 817 C CA . ASP A 1 96 ? -4.949 -13.139 5.351 1.00 84.94 96 ASP A CA 1
ATOM 818 C C . ASP A 1 96 ? -5.703 -13.806 6.512 1.00 84.94 96 ASP A C 1
ATOM 820 O O . ASP A 1 96 ? -5.964 -13.206 7.560 1.00 84.94 96 ASP A O 1
ATOM 824 N N . LEU A 1 97 ? -5.998 -15.096 6.343 1.00 83.50 97 LEU A N 1
ATOM 825 C CA . LEU A 1 97 ? -6.673 -15.927 7.346 1.00 83.50 97 LEU A CA 1
ATOM 826 C C . LEU A 1 97 ? -5.878 -16.093 8.657 1.00 83.50 97 LEU A C 1
ATOM 828 O O . LEU A 1 97 ? -6.443 -16.513 9.666 1.00 83.50 97 LEU A O 1
ATOM 832 N N . LYS A 1 98 ? -4.575 -15.768 8.684 1.00 86.69 98 LYS A N 1
ATOM 833 C CA . LYS A 1 98 ? -3.738 -15.876 9.896 1.00 86.69 98 LYS A CA 1
ATOM 834 C C . LYS A 1 98 ? -3.920 -14.685 10.839 1.00 86.69 98 LYS A C 1
ATOM 836 O O . LYS A 1 98 ? -3.521 -14.753 12.006 1.00 86.69 98 LYS A O 1
ATOM 841 N N . LEU A 1 99 ? -4.502 -13.583 10.357 1.00 87.81 99 LEU A N 1
ATOM 842 C CA . LEU A 1 99 ? -4.675 -12.361 11.136 1.00 87.81 99 LEU A CA 1
ATOM 843 C C . LEU A 1 99 ? -5.749 -12.520 12.211 1.00 87.81 99 LEU A C 1
ATOM 845 O O . LEU A 1 99 ? -6.943 -12.352 11.967 1.00 87.81 99 LEU A O 1
ATOM 849 N N . THR A 1 100 ? -5.310 -12.736 13.450 1.00 89.69 100 THR A N 1
ATOM 850 C CA . THR A 1 100 ? -6.215 -12.691 14.604 1.00 89.69 100 THR A CA 1
ATOM 851 C C . THR A 1 100 ? -6.664 -11.259 14.914 1.00 89.69 100 THR A C 1
ATOM 853 O O . THR A 1 100 ? -5.956 -10.282 14.643 1.00 89.69 100 THR A O 1
ATOM 856 N N . SER A 1 101 ? -7.817 -11.117 15.573 1.00 89.94 101 SER A N 1
ATOM 857 C CA . SER A 1 101 ? -8.384 -9.814 15.957 1.00 89.94 101 SER A CA 1
ATOM 858 C C . SER A 1 101 ? -7.431 -8.954 16.800 1.00 89.94 101 SER A C 1
ATOM 860 O O . SER A 1 101 ? -7.458 -7.728 16.704 1.00 89.94 101 SER A O 1
ATOM 862 N N . ARG A 1 102 ? -6.538 -9.579 17.586 1.00 91.25 102 ARG A N 1
ATOM 863 C CA . ARG A 1 102 ? -5.514 -8.876 18.380 1.00 91.25 102 ARG A CA 1
ATOM 864 C C . ARG A 1 102 ? -4.492 -8.172 17.488 1.00 91.25 102 ARG A C 1
ATOM 866 O O . ARG A 1 102 ? -4.228 -6.991 17.695 1.00 91.25 102 ARG A O 1
ATOM 873 N N . HIS A 1 103 ? -3.971 -8.864 16.472 1.00 92.19 103 HIS A N 1
ATOM 874 C CA . HIS A 1 103 ? -3.021 -8.277 15.523 1.00 92.19 103 HIS A CA 1
ATOM 875 C C . HIS A 1 103 ? -3.673 -7.141 14.728 1.00 92.19 103 HIS A C 1
ATOM 877 O O . HIS A 1 103 ? -3.077 -6.074 14.587 1.00 92.19 103 HIS A O 1
ATOM 883 N N . LYS A 1 104 ? -4.931 -7.322 14.292 1.00 92.00 104 LYS A N 1
ATOM 884 C CA . LYS A 1 104 ? -5.706 -6.265 13.619 1.00 92.00 104 LYS A CA 1
ATOM 885 C C . LYS A 1 104 ? -5.858 -5.019 14.502 1.00 92.00 104 LYS A C 1
ATOM 887 O O . LYS A 1 104 ? -5.660 -3.904 14.026 1.00 92.00 104 LYS A O 1
ATOM 892 N N . CYS A 1 105 ? -6.143 -5.200 15.792 1.00 93.44 105 CYS A N 1
ATOM 893 C CA . CYS A 1 105 ? -6.250 -4.096 16.747 1.00 93.44 105 CYS A CA 1
ATOM 894 C C . CYS A 1 105 ? -4.916 -3.349 16.925 1.00 93.44 105 CYS A C 1
ATOM 896 O O . CYS A 1 105 ? -4.881 -2.125 16.810 1.00 93.44 105 CYS A O 1
ATOM 898 N N . ILE A 1 106 ? -3.808 -4.074 17.128 1.00 93.31 106 ILE A N 1
ATOM 899 C CA . ILE A 1 106 ? -2.474 -3.475 17.302 1.00 93.31 106 ILE A CA 1
ATOM 900 C C . ILE A 1 106 ? -2.069 -2.663 16.064 1.00 93.31 106 ILE A C 1
ATOM 902 O O . ILE A 1 106 ? -1.662 -1.510 16.196 1.00 93.31 106 ILE A O 1
ATOM 906 N N . MET A 1 107 ? -2.230 -3.219 14.859 1.00 94.19 107 MET A N 1
ATOM 907 C CA . MET A 1 107 ? -1.922 -2.503 13.614 1.00 94.19 107 MET A CA 1
ATOM 908 C C . MET A 1 107 ? -2.766 -1.241 13.455 1.00 94.19 107 MET A C 1
ATOM 910 O O . MET A 1 107 ? -2.235 -0.182 13.107 1.00 94.19 107 MET A O 1
ATOM 914 N N . LYS A 1 108 ? -4.063 -1.329 13.769 1.00 94.06 108 LYS A N 1
ATOM 915 C CA . LYS A 1 108 ? -4.975 -0.188 13.698 1.00 94.06 108 LYS A CA 1
ATOM 916 C C . LYS A 1 108 ? -4.571 0.915 14.671 1.00 94.06 108 LYS A C 1
ATOM 918 O O . LYS A 1 108 ? -4.594 2.078 14.287 1.00 94.06 108 LYS A O 1
ATOM 923 N N . LEU A 1 109 ? -4.151 0.571 15.890 1.00 93.88 109 LEU A N 1
ATOM 924 C CA . LEU A 1 109 ? -3.651 1.539 16.873 1.00 93.88 109 LEU A CA 1
ATOM 925 C C . LEU A 1 109 ? -2.357 2.217 16.400 1.00 93.88 109 LEU A C 1
ATOM 927 O O . LEU A 1 109 ? -2.283 3.445 16.391 1.00 93.88 109 LEU A O 1
ATOM 931 N N . LEU A 1 110 ? -1.372 1.437 15.935 1.00 93.19 110 LEU A N 1
ATOM 932 C CA . LEU A 1 110 ? -0.092 1.958 15.431 1.00 93.19 110 LEU A CA 1
ATOM 933 C C . LEU A 1 110 ? -0.272 2.903 14.235 1.00 93.19 110 LEU A C 1
ATOM 935 O O . LEU A 1 110 ? 0.426 3.908 14.113 1.00 93.19 110 LEU A O 1
ATOM 939 N N . SER A 1 111 ? -1.219 2.589 13.355 1.00 95.44 111 SER A N 1
ATOM 940 C CA . SER A 1 111 ? -1.493 3.351 12.134 1.00 95.44 111 SER A CA 1
ATOM 941 C C . SER A 1 111 ? -2.529 4.464 12.307 1.00 95.44 111 SER A C 1
ATOM 943 O O . SER A 1 111 ? -2.657 5.301 11.412 1.00 95.44 111 SER A O 1
ATOM 945 N N . TYR A 1 112 ? -3.246 4.525 13.437 1.00 94.81 112 TYR A N 1
ATOM 946 C CA . TYR A 1 112 ? -4.386 5.427 13.627 1.00 94.81 112 TYR A CA 1
ATOM 947 C C . TYR A 1 112 ? -4.026 6.892 13.392 1.00 94.81 112 TYR A C 1
ATOM 949 O O . TYR A 1 112 ? -4.629 7.569 12.553 1.00 94.81 112 TYR A O 1
ATOM 957 N N . TRP A 1 113 ? -3.012 7.373 14.109 1.00 94.25 113 TRP A N 1
ATOM 958 C CA . TRP A 1 113 ? -2.561 8.758 14.019 1.00 94.25 113 TRP A CA 1
ATOM 959 C C . TRP A 1 113 ? -1.995 9.064 12.628 1.00 94.25 113 TRP A C 1
ATOM 961 O O . TRP A 1 113 ? -2.300 10.113 12.064 1.00 94.25 113 TRP A O 1
ATOM 971 N N . ARG A 1 114 ? -1.263 8.118 12.021 1.00 94.75 114 ARG A N 1
ATOM 972 C CA . ARG A 1 114 ? -0.712 8.262 10.665 1.00 94.75 114 ARG A CA 1
ATOM 973 C C . ARG A 1 114 ? -1.795 8.424 9.618 1.00 94.75 114 ARG A C 1
ATOM 975 O O . ARG A 1 114 ? -1.709 9.320 8.783 1.00 94.75 114 ARG A O 1
ATOM 982 N N . TYR A 1 115 ? -2.818 7.578 9.664 1.00 94.88 115 TYR A N 1
ATOM 983 C CA . TYR A 1 115 ? -3.907 7.614 8.699 1.00 94.88 115 TYR A CA 1
ATOM 984 C C . TYR A 1 115 ? -4.767 8.877 8.860 1.00 94.88 115 TYR A C 1
ATOM 986 O O . TYR A 1 115 ? -5.111 9.538 7.873 1.00 94.88 115 TYR A O 1
ATOM 994 N N . LYS A 1 116 ? -5.081 9.264 10.105 1.00 93.50 116 LYS A N 1
ATOM 995 C CA . LYS A 1 116 ? -5.888 10.460 10.395 1.00 93.50 116 LYS A CA 1
ATOM 996 C C . LYS A 1 116 ? -5.153 11.755 10.049 1.00 93.50 116 LYS A C 1
ATOM 998 O O . LYS A 1 116 ? -5.713 12.573 9.324 1.00 93.50 116 LYS A O 1
ATOM 1003 N N . LEU A 1 117 ? -3.897 11.899 10.471 1.00 93.25 117 LEU A N 1
ATOM 1004 C CA . LEU A 1 117 ? -3.065 13.079 10.200 1.00 93.25 117 LEU A CA 1
ATOM 1005 C C . LEU A 1 117 ? -2.437 13.073 8.794 1.00 93.25 117 LEU A C 1
ATOM 1007 O O . LEU A 1 117 ? -1.770 14.027 8.411 1.00 93.25 117 LEU A O 1
ATOM 1011 N N . SER A 1 118 ? -2.658 12.020 8.001 1.00 93.31 118 SER A N 1
ATOM 1012 C CA . SER A 1 118 ? -2.081 11.836 6.658 1.00 93.31 118 SER A CA 1
ATOM 1013 C C . SER A 1 118 ? -0.539 11.818 6.633 1.00 93.31 118 SER A C 1
ATOM 1015 O O . SER A 1 118 ? 0.101 12.239 5.664 1.00 93.31 118 SER A O 1
ATOM 1017 N N . ILE A 1 119 ? 0.069 11.289 7.700 1.00 93.00 119 ILE A N 1
ATOM 1018 C CA . ILE A 1 119 ? 1.522 11.183 7.885 1.00 93.00 119 ILE A CA 1
ATOM 1019 C C . ILE A 1 119 ? 2.000 9.790 7.456 1.00 93.00 119 ILE A C 1
ATOM 1021 O O . ILE A 1 119 ? 2.141 8.867 8.261 1.00 93.00 119 ILE A O 1
ATOM 1025 N N . TYR A 1 120 ? 2.300 9.649 6.165 1.00 93.00 120 TYR A N 1
ATOM 1026 C CA . TYR A 1 120 ? 2.821 8.399 5.586 1.00 93.00 120 TYR A CA 1
ATOM 1027 C C . TYR A 1 120 ? 4.340 8.384 5.430 1.00 93.00 120 TYR A C 1
ATOM 1029 O O . TYR A 1 120 ? 4.863 7.559 4.702 1.00 93.00 120 TYR A O 1
ATOM 1037 N N . LEU A 1 121 ? 5.083 9.316 6.027 1.00 90.81 121 LEU A N 1
ATOM 1038 C CA . LEU A 1 121 ? 6.538 9.278 5.901 1.00 90.81 121 LEU A CA 1
ATOM 1039 C C . LEU A 1 121 ? 7.098 8.144 6.768 1.00 90.81 121 LEU A C 1
ATOM 1041 O O . LEU A 1 121 ? 6.887 8.150 7.982 1.00 90.81 121 LEU A O 1
ATOM 1045 N N . ALA A 1 122 ? 7.814 7.212 6.132 1.00 90.06 122 ALA A N 1
ATOM 1046 C CA . ALA A 1 122 ? 8.647 6.203 6.783 1.00 90.06 122 ALA A CA 1
ATOM 1047 C C . ALA A 1 122 ? 7.969 5.466 7.970 1.00 90.06 122 ALA A C 1
ATOM 1049 O O . ALA A 1 122 ? 8.405 5.606 9.114 1.00 90.06 122 ALA A O 1
ATOM 1050 N N . PRO A 1 123 ? 6.900 4.682 7.725 1.00 93.19 123 PRO A N 1
ATOM 1051 C CA . PRO A 1 123 ? 6.180 3.919 8.748 1.00 93.19 123 PRO A CA 1
ATOM 1052 C C . PRO A 1 123 ? 6.959 2.656 9.164 1.00 93.19 123 PRO A C 1
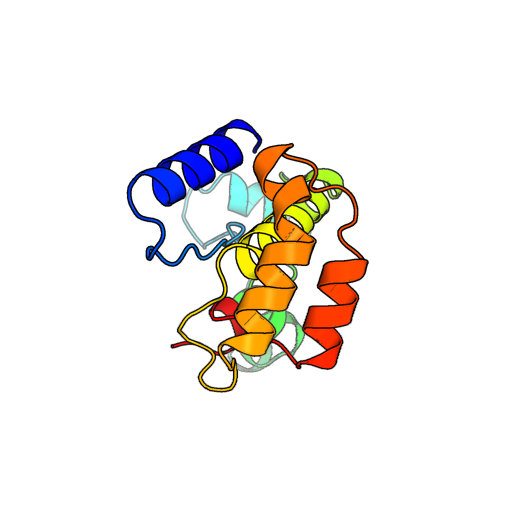ATOM 1054 O O . PRO A 1 123 ? 6.532 1.526 8.904 1.00 93.19 123 PRO A O 1
ATOM 1057 N N . TYR A 1 124 ? 8.145 2.838 9.748 1.00 92.12 124 TYR A N 1
ATOM 1058 C CA . TYR A 1 124 ? 9.045 1.743 10.114 1.00 92.12 124 TYR A CA 1
ATOM 1059 C C . TYR A 1 124 ? 8.468 0.847 11.207 1.00 92.12 124 TYR A C 1
ATOM 1061 O O . TYR A 1 124 ? 8.637 -0.365 11.141 1.00 92.12 124 TYR A O 1
ATOM 1069 N N . GLU A 1 125 ? 7.737 1.404 12.167 1.00 93.06 125 GLU A N 1
ATOM 1070 C CA . GLU A 1 125 ? 7.078 0.646 13.228 1.00 93.06 125 GLU A CA 1
ATOM 1071 C C . GLU A 1 125 ? 6.048 -0.342 12.664 1.00 93.06 125 GLU A C 1
ATOM 1073 O O . GLU A 1 125 ? 6.019 -1.510 13.049 1.00 93.06 125 GLU A O 1
ATOM 1078 N N . ILE A 1 126 ? 5.278 0.090 11.660 1.00 93.75 126 ILE A N 1
ATOM 1079 C CA . ILE A 1 126 ? 4.320 -0.766 10.959 1.00 93.75 126 ILE A CA 1
ATOM 1080 C C . ILE A 1 126 ? 5.072 -1.795 10.112 1.00 93.75 126 ILE A C 1
ATOM 1082 O O . ILE A 1 126 ? 4.697 -2.963 10.078 1.00 93.75 126 ILE A O 1
ATOM 1086 N N . ALA A 1 127 ? 6.162 -1.389 9.452 1.00 92.56 127 ALA A N 1
ATOM 1087 C CA . ALA A 1 127 ? 6.977 -2.294 8.642 1.00 92.56 127 ALA A CA 1
ATOM 1088 C C . ALA A 1 127 ? 7.591 -3.425 9.477 1.00 92.56 127 ALA A C 1
ATOM 1090 O O . ALA A 1 127 ? 7.588 -4.579 9.046 1.00 92.56 127 ALA A O 1
ATOM 1091 N N . LEU A 1 128 ? 8.083 -3.107 10.674 1.00 93.94 128 LEU A N 1
ATOM 1092 C CA . LEU A 1 128 ? 8.599 -4.087 11.622 1.00 93.94 128 LEU A CA 1
ATOM 1093 C C . LEU A 1 128 ? 7.492 -5.032 12.090 1.00 93.94 128 LEU A C 1
ATOM 1095 O O . LEU A 1 128 ? 7.698 -6.244 12.094 1.00 93.94 128 LEU A O 1
ATOM 1099 N N . TYR A 1 129 ? 6.306 -4.505 12.402 1.00 93.25 129 TYR A N 1
ATOM 1100 C CA . TYR A 1 129 ? 5.184 -5.337 12.828 1.00 93.25 129 TYR A CA 1
ATOM 1101 C C . TYR A 1 129 ? 4.678 -6.262 11.714 1.00 93.25 129 TYR A C 1
ATOM 1103 O O . TYR A 1 129 ? 4.515 -7.458 11.943 1.00 93.25 129 TYR A O 1
ATOM 1111 N N . HIS A 1 130 ? 4.521 -5.755 10.486 1.00 92.06 130 HIS A N 1
ATOM 1112 C CA . HIS A 1 130 ? 4.175 -6.571 9.315 1.00 92.06 130 HIS A CA 1
ATOM 1113 C C . HIS A 1 130 ? 5.195 -7.691 9.091 1.00 92.06 130 HIS A C 1
ATOM 1115 O O . HIS A 1 130 ? 4.823 -8.819 8.772 1.00 92.06 130 HIS A O 1
ATOM 1121 N N . ARG A 1 131 ? 6.487 -7.403 9.297 1.00 91.50 131 ARG A N 1
ATOM 1122 C CA . ARG A 1 131 ? 7.551 -8.407 9.203 1.00 91.50 131 ARG A CA 1
ATOM 1123 C C . ARG A 1 131 ? 7.448 -9.459 10.305 1.00 91.50 131 ARG A C 1
ATOM 1125 O O . ARG A 1 131 ? 7.636 -10.637 10.016 1.00 91.50 131 ARG A O 1
ATOM 1132 N N . TYR A 1 132 ? 7.141 -9.044 11.534 1.00 92.06 132 TYR A N 1
ATOM 1133 C CA . TYR A 1 132 ? 6.975 -9.936 12.682 1.00 92.06 132 TYR A CA 1
ATOM 1134 C C . TYR A 1 132 ? 5.831 -10.933 12.468 1.00 92.06 132 TYR A C 1
ATOM 1136 O O . TYR A 1 132 ? 6.025 -12.135 12.632 1.00 92.06 132 TYR A O 1
ATOM 1144 N N . ILE A 1 133 ? 4.670 -10.454 12.015 1.00 90.31 133 ILE A N 1
ATOM 1145 C CA . ILE A 1 133 ? 3.492 -11.304 11.780 1.00 90.31 133 ILE A CA 1
ATOM 1146 C C . ILE A 1 133 ? 3.515 -12.023 10.425 1.00 90.31 133 ILE A C 1
ATOM 1148 O O . ILE A 1 133 ? 2.601 -12.788 10.135 1.00 90.31 133 ILE A O 1
ATOM 1152 N N . ARG A 1 134 ? 4.541 -11.778 9.593 1.00 89.50 134 ARG A N 1
ATOM 1153 C CA . ARG A 1 134 ? 4.615 -12.236 8.194 1.00 89.50 134 ARG A CA 1
ATOM 1154 C C . ARG A 1 134 ? 3.322 -11.916 7.431 1.00 89.50 134 ARG A C 1
ATOM 1156 O O . ARG A 1 134 ? 2.714 -12.804 6.840 1.00 89.50 134 ARG A O 1
ATOM 1163 N N . TYR A 1 135 ? 2.918 -10.647 7.498 1.00 87.75 135 TYR A N 1
ATOM 1164 C CA . TYR A 1 135 ? 1.668 -10.138 6.931 1.00 87.75 135 TYR A CA 1
ATOM 1165 C C . TYR A 1 135 ? 1.546 -10.497 5.450 1.00 87.75 135 TYR A C 1
ATOM 1167 O O . TYR A 1 135 ? 2.449 -10.174 4.667 1.00 87.75 135 TYR A O 1
ATOM 1175 N N . ARG A 1 136 ? 0.437 -11.138 5.070 1.00 85.38 136 ARG A N 1
ATOM 1176 C CA . ARG A 1 136 ? 0.164 -11.473 3.672 1.00 85.38 136 ARG A CA 1
ATOM 1177 C C . ARG A 1 136 ? -0.494 -10.306 2.962 1.00 85.38 136 ARG A C 1
ATOM 1179 O O . ARG A 1 136 ? -1.397 -9.655 3.477 1.00 85.38 136 ARG A O 1
ATOM 1186 N N . GLN A 1 137 ? -0.000 -10.051 1.764 1.00 78.94 137 GLN A N 1
ATOM 1187 C CA . GLN A 1 137 ? -0.453 -8.982 0.896 1.00 78.94 137 GLN A CA 1
ATOM 1188 C C . GLN A 1 137 ? -1.241 -9.614 -0.260 1.00 78.94 137 GLN A C 1
ATOM 1190 O O . GLN A 1 137 ? -0.655 -10.432 -0.981 1.00 78.94 137 GLN A O 1
ATOM 1195 N N . PRO A 1 138 ? -2.538 -9.292 -0.431 1.00 74.12 138 PRO A N 1
ATOM 1196 C CA . PRO A 1 138 ? -3.379 -9.898 -1.468 1.00 74.12 138 PRO A CA 1
ATOM 1197 C C . PRO A 1 138 ? -2.802 -9.693 -2.877 1.00 74.12 138 PRO A C 1
ATOM 1199 O O . PRO A 1 138 ? -2.912 -10.566 -3.731 1.00 74.12 138 PRO A O 1
ATOM 1202 N N . GLU A 1 139 ? -2.082 -8.593 -3.109 1.00 69.81 139 GLU A N 1
ATOM 1203 C CA . GLU A 1 139 ? -1.401 -8.308 -4.372 1.00 69.81 139 GLU A CA 1
ATOM 1204 C C . GLU A 1 139 ? -0.242 -9.262 -4.706 1.00 69.81 139 GLU A C 1
ATOM 1206 O O . GLU A 1 139 ? 0.225 -9.272 -5.843 1.00 69.81 139 GLU A O 1
ATOM 1211 N N . ILE A 1 140 ? 0.253 -10.036 -3.732 1.00 68.38 140 ILE A N 1
ATOM 1212 C CA . ILE A 1 140 ? 1.368 -10.977 -3.911 1.00 68.38 140 ILE A CA 1
ATOM 1213 C C . ILE A 1 140 ? 0.875 -12.417 -4.005 1.00 68.38 140 ILE A C 1
ATOM 1215 O O . ILE A 1 140 ? 1.396 -13.176 -4.816 1.00 68.38 140 ILE A O 1
ATOM 1219 N N . GLU A 1 141 ? -0.050 -12.805 -3.128 1.00 66.44 141 GLU A N 1
ATOM 1220 C CA . GLU A 1 141 ? -0.430 -14.213 -2.954 1.00 66.44 141 GLU A CA 1
ATOM 1221 C C . GLU A 1 141 ? -1.717 -14.592 -3.704 1.00 66.44 141 GLU A C 1
ATOM 1223 O O . GLU A 1 141 ? -1.995 -15.781 -3.831 1.00 66.44 141 GLU A O 1
ATOM 1228 N N . GLY A 1 142 ? -2.447 -13.618 -4.264 1.00 61.38 142 GLY A N 1
ATOM 1229 C CA . GLY A 1 142 ? -3.777 -13.855 -4.825 1.00 61.38 142 GLY A CA 1
ATOM 1230 C C . GLY A 1 142 ? -4.835 -14.028 -3.729 1.00 61.38 142 GLY A C 1
ATOM 1231 O O . GLY A 1 142 ? -4.511 -14.039 -2.539 1.00 61.38 142 GLY A O 1
ATOM 1232 N N . PHE A 1 143 ? -6.102 -14.098 -4.140 1.00 55.84 143 PHE A N 1
ATOM 1233 C CA . PHE A 1 143 ? -7.234 -14.405 -3.259 1.00 55.84 143 PHE A CA 1
ATOM 1234 C C . PHE A 1 143 ? -7.385 -15.913 -3.054 1.00 55.84 143 PHE A C 1
ATOM 1236 O O . PHE A 1 143 ? -7.155 -16.657 -4.036 1.00 55.84 143 PHE A O 1
#